Protein AF-A0A7C7H3B4-F1 (afdb_monomer)

Sequence (49 aa):
MKQRLFDIVIIGAGVIGHSIAFRLKQCRPDISLAVLGDPMNSLMASRAA

Structure (mmCIF, N/CA/C/O backbone):
data_AF-A0A7C7H3B4-F1
#
_entry.id   AF-A0A7C7H3B4-F1
#
loop_
_atom_site.group_PDB
_atom_site.id
_atom_site.type_symbol
_atom_site.label_atom_id
_atom_site.label_alt_id
_atom_site.label_comp_id
_atom_site.label_asym_id
_atom_site.label_entity_id
_atom_site.label_seq_id
_atom_site.pdbx_PDB_ins_code
_atom_site.Cartn_x
_atom_site.Cartn_y
_atom_site.Cartn_z
_atom_site.occupancy
_atom_site.B_iso_or_equiv
_atom_site.auth_seq_id
_atom_site.auth_comp_id
_atom_site.auth_asym_id
_atom_site.auth_atom_id
_atom_site.pdbx_PDB_model_num
ATOM 1 N N . MET A 1 1 ? -1.438 -25.460 5.648 1.00 47.72 1 MET A N 1
ATOM 2 C CA . MET A 1 1 ? -1.033 -24.038 5.763 1.00 47.72 1 MET A CA 1
ATOM 3 C C . MET A 1 1 ? -2.230 -23.226 6.227 1.00 47.72 1 MET A C 1
ATOM 5 O O . MET A 1 1 ? -3.283 -23.348 5.617 1.00 47.72 1 MET A O 1
ATOM 9 N N . LYS A 1 2 ? -2.10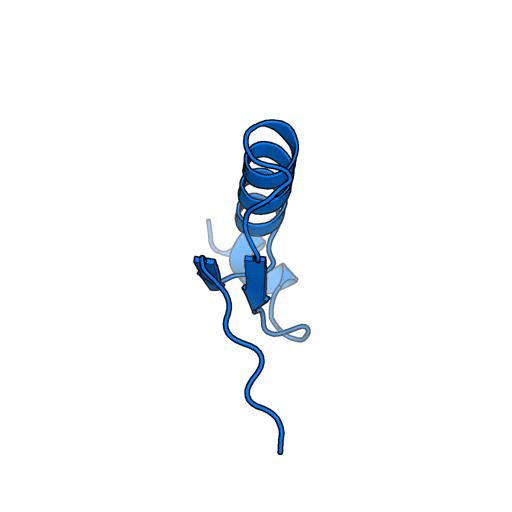7 -22.438 7.301 1.00 55.50 2 LYS A N 1
ATOM 10 C CA . LYS A 1 2 ? -3.188 -21.551 7.759 1.00 55.50 2 LYS A CA 1
ATOM 11 C C . LYS A 1 2 ? -3.268 -20.374 6.780 1.00 55.50 2 LYS A C 1
ATOM 13 O O . LYS A 1 2 ? -2.315 -19.602 6.692 1.00 55.50 2 LYS A O 1
ATOM 18 N N . GLN A 1 3 ? -4.337 -20.291 5.990 1.00 65.75 3 GLN A N 1
ATOM 19 C CA . GLN A 1 3 ? -4.544 -19.173 5.068 1.00 65.75 3 GLN A CA 1
ATOM 20 C C . GLN A 1 3 ? -4.720 -17.897 5.898 1.00 65.75 3 GLN A C 1
ATOM 22 O O . GLN A 1 3 ? -5.626 -17.807 6.724 1.00 65.75 3 GLN A O 1
ATOM 27 N N . ARG A 1 4 ? -3.808 -16.933 5.733 1.00 70.00 4 ARG A N 1
ATOM 28 C CA . ARG A 1 4 ? -3.986 -15.589 6.288 1.00 70.00 4 ARG A CA 1
ATOM 29 C C . ARG A 1 4 ? -4.917 -14.838 5.349 1.00 70.00 4 ARG A C 1
ATOM 31 O O . ARG A 1 4 ? -4.553 -14.595 4.203 1.00 70.00 4 ARG A O 1
ATOM 38 N N . LEU A 1 5 ? -6.119 -14.546 5.831 1.00 85.88 5 LEU A N 1
ATOM 39 C CA . LEU A 1 5 ? -7.083 -13.717 5.123 1.00 85.88 5 LEU A CA 1
ATOM 40 C C . LEU A 1 5 ? -6.687 -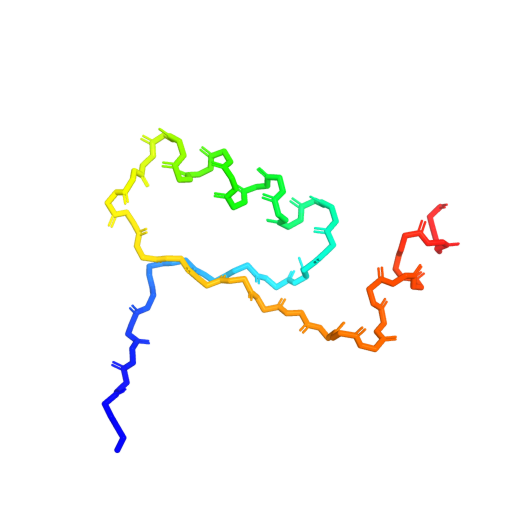12.247 5.319 1.00 85.88 5 LEU A C 1
ATOM 42 O O . LEU A 1 5 ? -6.356 -11.825 6.431 1.00 85.88 5 LEU A O 1
ATOM 46 N N . PHE A 1 6 ? -6.680 -11.497 4.223 1.00 92.25 6 PHE A N 1
ATOM 47 C CA . PHE A 1 6 ? -6.486 -10.053 4.214 1.00 92.25 6 PHE A CA 1
ATOM 48 C C . PHE A 1 6 ? -7.775 -9.416 3.712 1.00 92.25 6 PHE A C 1
ATOM 50 O O . PHE A 1 6 ? -8.372 -9.920 2.763 1.00 92.25 6 PHE A O 1
ATOM 57 N N . ASP A 1 7 ? -8.177 -8.309 4.326 1.00 93.94 7 ASP A N 1
ATOM 58 C CA . ASP A 1 7 ? -9.317 -7.515 3.871 1.00 93.94 7 ASP A CA 1
ATOM 59 C C . ASP A 1 7 ? -8.967 -6.774 2.575 1.00 93.94 7 ASP A C 1
ATOM 61 O O . ASP A 1 7 ? -9.818 -6.571 1.712 1.00 93.94 7 ASP A O 1
ATOM 65 N N . ILE A 1 8 ? -7.696 -6.371 2.434 1.00 94.31 8 ILE A N 1
ATOM 66 C CA . ILE A 1 8 ? -7.189 -5.638 1.271 1.00 94.31 8 ILE A CA 1
ATOM 67 C C . ILE A 1 8 ? -5.821 -6.183 0.856 1.00 94.31 8 ILE A C 1
ATOM 69 O O . ILE A 1 8 ? -4.925 -6.379 1.680 1.00 94.31 8 ILE A O 1
ATOM 73 N N . VAL A 1 9 ? -5.635 -6.359 -0.451 1.00 94.44 9 VAL A N 1
ATOM 74 C CA . VAL A 1 9 ? -4.339 -6.666 -1.061 1.00 94.44 9 VAL A CA 1
ATOM 75 C C . VAL A 1 9 ? -3.998 -5.570 -2.069 1.00 94.44 9 VAL A C 1
ATOM 77 O O . VAL A 1 9 ? -4.740 -5.353 -3.023 1.00 94.44 9 VAL A O 1
ATOM 80 N N . ILE A 1 10 ? -2.876 -4.880 -1.864 1.00 93.94 10 ILE A N 1
ATOM 81 C CA . ILE A 1 10 ? -2.332 -3.887 -2.799 1.00 93.94 10 ILE A CA 1
ATOM 82 C C . ILE A 1 10 ? -1.290 -4.574 -3.678 1.00 93.94 10 ILE A C 1
ATOM 84 O O . ILE A 1 10 ? -0.321 -5.129 -3.162 1.00 93.94 10 ILE A O 1
ATOM 88 N N . ILE A 1 11 ? -1.470 -4.512 -4.997 1.00 92.31 11 ILE A N 1
ATOM 89 C CA . ILE A 1 11 ? -0.509 -5.029 -5.977 1.00 92.31 11 ILE A CA 1
ATOM 90 C C . ILE A 1 11 ? 0.326 -3.856 -6.503 1.00 92.31 11 ILE A C 1
ATOM 92 O O . ILE A 1 11 ? -0.208 -2.927 -7.103 1.00 92.31 11 ILE A O 1
ATOM 96 N N . GLY A 1 12 ? 1.635 -3.909 -6.260 1.00 88.19 12 GLY A N 1
ATOM 97 C CA . GLY A 1 12 ? 2.608 -2.866 -6.579 1.00 88.19 12 GLY A CA 1
ATOM 98 C C . GLY A 1 12 ? 3.218 -2.251 -5.318 1.00 88.19 12 GLY A C 1
ATOM 99 O O . GLY A 1 12 ? 2.671 -1.311 -4.752 1.00 88.19 12 GLY A O 1
ATOM 100 N N . ALA A 1 13 ? 4.397 -2.727 -4.909 1.00 89.38 13 ALA A N 1
ATOM 101 C CA . ALA A 1 13 ? 5.121 -2.251 -3.722 1.00 89.38 13 ALA A CA 1
ATOM 102 C C . ALA A 1 13 ? 6.016 -1.018 -3.986 1.00 89.38 13 ALA A C 1
ATOM 104 O O . ALA A 1 13 ? 7.039 -0.827 -3.333 1.00 89.38 13 ALA A O 1
ATOM 105 N N . GLY A 1 14 ? 5.638 -0.167 -4.943 1.00 84.94 14 GLY A N 1
ATOM 106 C CA . GLY A 1 14 ? 6.302 1.117 -5.184 1.00 84.94 14 GLY A CA 1
ATOM 107 C C . GLY A 1 14 ? 5.901 2.185 -4.161 1.00 84.94 14 GLY A C 1
ATOM 108 O O . GLY A 1 14 ? 5.174 1.911 -3.201 1.00 84.94 14 GLY A O 1
ATOM 109 N N . VAL A 1 15 ? 6.330 3.429 -4.399 1.00 88.94 15 VAL A N 1
ATOM 110 C CA . VAL A 1 15 ? 5.989 4.576 -3.536 1.00 88.94 15 VAL A CA 1
ATOM 111 C C . VAL A 1 15 ? 4.476 4.740 -3.386 1.00 88.94 15 VAL A C 1
ATOM 113 O O . VAL A 1 15 ? 3.988 4.866 -2.270 1.00 88.94 15 VAL A O 1
ATOM 116 N N . ILE A 1 16 ? 3.722 4.610 -4.481 1.00 91.31 16 ILE A N 1
ATOM 117 C CA . ILE A 1 16 ? 2.259 4.742 -4.479 1.00 91.31 16 ILE A CA 1
ATOM 118 C C .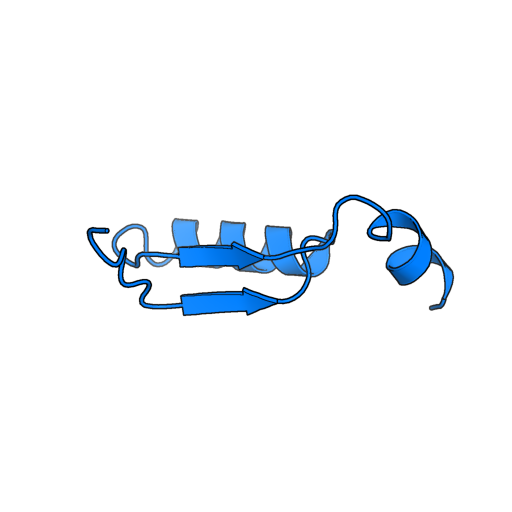 ILE A 1 16 ? 1.611 3.663 -3.601 1.00 91.31 16 ILE A C 1
ATOM 120 O O . ILE A 1 16 ? 0.803 3.986 -2.731 1.00 91.31 16 ILE A O 1
ATOM 124 N N . GLY A 1 17 ? 1.985 2.391 -3.779 1.00 93.06 17 GLY A N 1
ATOM 125 C CA . GLY A 1 17 ? 1.400 1.287 -3.014 1.00 93.06 17 GLY A CA 1
ATOM 126 C C . GLY A 1 17 ? 1.657 1.402 -1.513 1.00 93.06 17 GLY A C 1
ATOM 127 O O . GLY A 1 17 ? 0.744 1.195 -0.714 1.00 93.06 17 GLY A O 1
ATOM 128 N N . HIS A 1 18 ? 2.862 1.824 -1.123 1.00 93.00 18 HIS A N 1
ATOM 129 C CA . HIS A 1 18 ? 3.185 2.090 0.278 1.00 93.00 18 HIS A CA 1
ATOM 130 C C . HIS A 1 18 ? 2.482 3.334 0.825 1.00 93.00 18 HIS A C 1
ATOM 132 O O . HIS A 1 18 ? 2.010 3.304 1.959 1.00 93.00 18 HIS A O 1
ATOM 138 N N . SER A 1 19 ? 2.354 4.412 0.045 1.00 95.56 19 SER A N 1
ATOM 139 C CA . SER A 1 19 ? 1.609 5.603 0.469 1.00 95.56 19 SER A CA 1
ATOM 140 C C . SER A 1 19 ? 0.132 5.292 0.719 1.00 95.56 19 SER A C 1
ATOM 142 O O . SER A 1 19 ? -0.431 5.743 1.719 1.00 95.56 19 SER A O 1
ATOM 144 N N . ILE A 1 20 ? -0.486 4.478 -0.142 1.00 95.69 20 ILE A N 1
ATOM 145 C CA . ILE A 1 20 ? -1.867 4.013 0.036 1.00 95.69 20 ILE A CA 1
ATOM 146 C C . ILE A 1 20 ? -1.970 3.130 1.284 1.00 95.69 20 ILE A C 1
ATOM 148 O O . ILE A 1 20 ? -2.817 3.388 2.137 1.00 95.69 20 ILE A O 1
ATOM 152 N N . ALA A 1 21 ? -1.084 2.139 1.430 1.00 96.19 21 ALA A N 1
ATOM 153 C CA . ALA A 1 21 ? -1.027 1.263 2.602 1.00 96.19 21 ALA A CA 1
ATOM 154 C C . ALA A 1 21 ? -0.913 2.052 3.914 1.00 96.19 21 ALA A C 1
ATOM 156 O O . ALA A 1 21 ? -1.651 1.802 4.868 1.00 96.19 21 ALA A O 1
ATOM 157 N N . PHE A 1 22 ? -0.014 3.037 3.934 1.00 96.56 22 PHE A N 1
ATOM 158 C CA . PHE A 1 22 ? 0.227 3.908 5.075 1.00 96.56 22 PHE A CA 1
ATOM 159 C C . PHE A 1 22 ? -1.029 4.696 5.448 1.00 96.56 22 PHE A C 1
ATOM 161 O O . PHE A 1 22 ? -1.493 4.619 6.586 1.00 96.56 22 PHE A O 1
ATOM 168 N N . ARG A 1 23 ? -1.630 5.405 4.484 1.00 97.44 23 ARG A N 1
ATOM 169 C CA . ARG A 1 23 ? -2.837 6.204 4.729 1.00 97.44 23 ARG A CA 1
ATOM 170 C C . ARG A 1 23 ? -4.013 5.334 5.170 1.00 97.44 23 ARG A C 1
ATOM 172 O O . ARG A 1 23 ? -4.733 5.713 6.090 1.00 97.44 23 ARG A O 1
ATOM 179 N N . LEU A 1 24 ? -4.181 4.160 4.561 1.00 96.25 24 LEU A N 1
ATOM 180 C CA . LEU A 1 24 ? -5.215 3.199 4.941 1.00 96.25 24 LEU A CA 1
ATOM 181 C C . LEU A 1 24 ? -5.047 2.731 6.387 1.00 96.25 24 LEU A C 1
ATOM 183 O O . LEU A 1 24 ? -6.021 2.751 7.133 1.00 96.25 24 LEU A O 1
ATOM 187 N N . LYS A 1 25 ? -3.824 2.392 6.812 1.00 94.38 25 LYS A N 1
ATOM 188 C CA . LYS A 1 25 ? -3.560 1.998 8.202 1.00 94.38 25 LYS A CA 1
ATOM 189 C C . LYS A 1 25 ? -3.724 3.132 9.210 1.00 94.38 25 LYS A C 1
ATOM 191 O O . LYS A 1 25 ? -4.101 2.854 10.343 1.00 94.38 25 LYS A O 1
ATOM 196 N N . GLN A 1 26 ? -3.496 4.385 8.815 1.00 97.25 26 GLN A N 1
ATOM 197 C CA . GLN A 1 26 ? -3.793 5.534 9.676 1.00 97.25 26 GLN A CA 1
ATOM 198 C C . GLN A 1 26 ? -5.299 5.737 9.881 1.00 97.25 26 GLN A C 1
ATOM 200 O O . GLN A 1 26 ? -5.727 6.035 10.991 1.00 97.25 26 GLN A O 1
ATOM 205 N N . CYS A 1 27 ? -6.106 5.585 8.828 1.00 96.75 27 CYS A N 1
ATOM 206 C CA . CYS A 1 27 ? -7.553 5.792 8.915 1.00 96.75 27 CYS A CA 1
ATOM 207 C C . CYS A 1 27 ? -8.296 4.587 9.510 1.00 96.75 27 CYS A C 1
ATOM 209 O O . CYS A 1 27 ? -9.304 4.763 10.189 1.00 96.75 27 CYS A O 1
ATOM 211 N N . ARG A 1 28 ? -7.827 3.372 9.214 1.00 96.50 28 ARG A N 1
ATOM 212 C CA . ARG A 1 28 ? -8.447 2.091 9.574 1.00 96.50 28 ARG A CA 1
ATOM 213 C C . ARG A 1 28 ? -7.351 1.149 10.093 1.00 96.50 28 ARG A C 1
ATOM 215 O O . ARG A 1 28 ? -6.798 0.348 9.339 1.00 96.50 28 ARG A O 1
ATOM 222 N N . PRO A 1 29 ? -6.939 1.274 11.362 1.00 93.81 29 PRO A N 1
ATOM 223 C CA . PRO A 1 29 ? -5.870 0.438 11.909 1.00 93.81 29 PRO A CA 1
ATOM 224 C C . PRO A 1 29 ? -6.268 -1.044 12.019 1.00 93.81 29 PRO A C 1
ATOM 226 O O . PRO A 1 29 ? -5.393 -1.913 12.016 1.00 93.81 29 PRO A O 1
ATOM 229 N N . ASP A 1 30 ? -7.570 -1.323 12.064 1.00 95.56 30 ASP A N 1
ATOM 230 C CA . ASP A 1 30 ? -8.209 -2.631 12.206 1.00 95.56 30 ASP A CA 1
ATOM 231 C C . ASP A 1 30 ? -8.125 -3.514 10.951 1.00 95.56 30 ASP A C 1
ATOM 233 O O . ASP A 1 30 ? -8.024 -4.732 11.081 1.00 95.56 30 ASP A O 1
ATOM 237 N N . ILE A 1 31 ? -8.090 -2.930 9.747 1.00 94.06 31 ILE A N 1
ATOM 238 C CA . ILE A 1 31 ? -8.095 -3.714 8.500 1.00 94.06 31 ILE A CA 1
ATOM 239 C C . ILE A 1 31 ? -6.791 -4.494 8.300 1.00 94.06 31 ILE A C 1
ATOM 241 O O . ILE A 1 31 ? -5.689 -3.948 8.391 1.00 94.06 31 ILE A O 1
ATOM 245 N N . SER A 1 32 ? -6.891 -5.777 7.981 1.00 93.12 32 SER A N 1
ATOM 246 C CA . SER A 1 32 ? -5.767 -6.628 7.602 1.00 93.12 32 SER A CA 1
ATOM 247 C C . SER A 1 32 ? -5.384 -6.357 6.145 1.00 93.12 32 SER A C 1
ATOM 249 O O . SER A 1 32 ? -6.174 -6.568 5.227 1.00 93.12 32 SER A O 1
ATOM 251 N N . LEU A 1 33 ? -4.162 -5.877 5.923 1.00 94.56 33 LEU A N 1
ATOM 252 C CA . L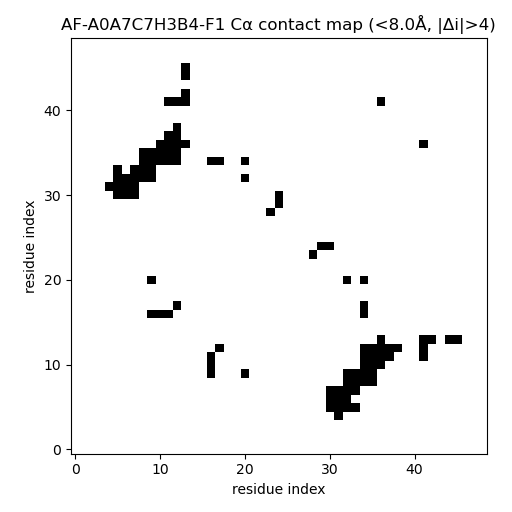EU A 1 33 ? -3.667 -5.437 4.619 1.00 94.56 33 LEU A CA 1
ATOM 253 C C . LEU A 1 33 ? -2.390 -6.200 4.252 1.00 94.56 33 LEU A C 1
ATOM 255 O O . LEU A 1 33 ? -1.478 -6.293 5.074 1.00 94.56 33 LEU A O 1
ATOM 259 N N . ALA A 1 34 ? -2.289 -6.643 3.000 1.00 93.94 34 ALA A N 1
ATOM 260 C CA . ALA A 1 34 ? -1.029 -7.057 2.387 1.00 93.94 34 ALA A CA 1
ATOM 261 C C . ALA A 1 34 ? -0.625 -6.099 1.259 1.00 93.94 34 ALA A C 1
ATOM 263 O O . ALA A 1 34 ? -1.463 -5.679 0.463 1.00 93.94 34 ALA A O 1
ATOM 264 N N . VAL A 1 35 ? 0.669 -5.797 1.159 1.00 93.00 35 VAL A N 1
ATOM 265 C CA . VAL A 1 35 ? 1.262 -5.144 -0.015 1.00 93.00 35 VAL A CA 1
ATOM 266 C C . VAL A 1 35 ? 2.140 -6.176 -0.707 1.00 93.00 35 VAL A C 1
ATOM 268 O O . VAL A 1 35 ? 3.068 -6.712 -0.105 1.00 93.00 35 VAL A O 1
ATOM 271 N N . LEU A 1 36 ? 1.818 -6.484 -1.957 1.00 91.25 36 LEU A N 1
ATOM 272 C CA . LEU A 1 36 ? 2.547 -7.422 -2.797 1.00 91.25 36 LEU A CA 1
ATOM 273 C C . LEU A 1 36 ? 3.313 -6.639 -3.855 1.00 91.25 36 LEU A C 1
ATOM 275 O O . LEU A 1 36 ? 2.749 -5.808 -4.562 1.00 91.25 36 LEU A O 1
ATOM 279 N N . GLY A 1 37 ? 4.595 -6.930 -4.005 1.00 84.62 37 GLY A N 1
ATOM 280 C CA . GLY A 1 37 ? 5.390 -6.395 -5.098 1.00 84.62 37 GLY A CA 1
ATOM 281 C C . GLY A 1 37 ? 6.592 -7.270 -5.381 1.00 84.62 37 GLY A C 1
ATOM 282 O O . GLY A 1 37 ? 7.033 -8.033 -4.524 1.00 84.62 37 GLY A O 1
ATOM 283 N N . ASP A 1 38 ? 7.094 -7.151 -6.604 1.00 77.94 38 ASP A N 1
ATOM 284 C CA . ASP A 1 38 ? 8.331 -7.790 -7.019 1.00 77.94 38 ASP A CA 1
ATOM 285 C C . ASP A 1 38 ? 9.528 -6.936 -6.550 1.00 77.94 38 ASP A C 1
ATOM 287 O O . ASP A 1 38 ? 9.682 -5.790 -7.007 1.00 77.94 38 ASP A O 1
ATOM 291 N N . PRO A 1 39 ? 10.383 -7.452 -5.645 1.00 66.50 39 PRO A N 1
ATOM 292 C CA . PRO A 1 39 ? 11.573 -6.736 -5.198 1.00 66.50 39 PRO A CA 1
ATOM 293 C C . PRO A 1 39 ? 12.557 -6.453 -6.345 1.00 66.50 39 PRO A C 1
ATOM 295 O O . PRO A 1 39 ? 13.324 -5.499 -6.248 1.00 66.50 39 PRO A O 1
ATOM 298 N N . MET A 1 40 ? 12.517 -7.217 -7.444 1.00 60.78 40 MET A N 1
ATOM 299 C CA . MET A 1 40 ? 13.453 -7.068 -8.563 1.00 60.78 40 MET A CA 1
ATOM 300 C C . MET A 1 40 ? 13.104 -5.927 -9.531 1.00 60.78 40 MET A C 1
ATOM 302 O O . MET A 1 40 ? 14.005 -5.396 -10.174 1.00 60.78 40 MET A O 1
ATOM 306 N N . ASN A 1 41 ? 11.841 -5.489 -9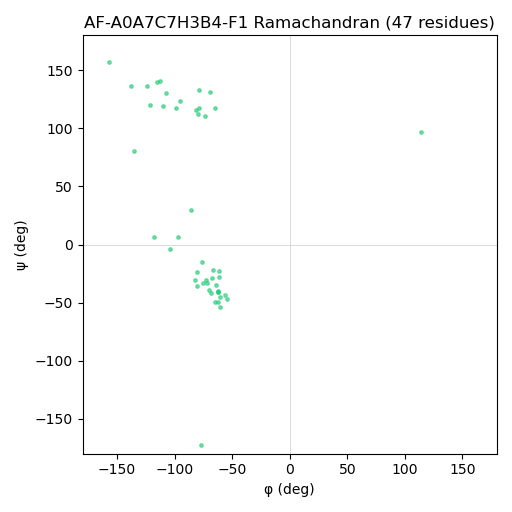.614 1.00 56.44 41 ASN A N 1
ATOM 307 C CA . ASN A 1 41 ? 11.389 -4.501 -10.614 1.00 56.44 41 ASN A CA 1
ATOM 308 C C . ASN A 1 41 ? 10.846 -3.184 -10.038 1.00 56.44 41 ASN A C 1
ATOM 310 O O . ASN A 1 41 ? 10.376 -2.318 -10.780 1.00 56.44 41 ASN A O 1
ATOM 314 N N . SER A 1 42 ? 10.948 -2.982 -8.723 1.00 53.62 42 SER A N 1
ATOM 315 C CA . SER A 1 42 ? 10.381 -1.801 -8.051 1.00 53.62 42 SER A CA 1
ATOM 316 C C . SER A 1 42 ? 10.979 -0.467 -8.543 1.00 53.62 42 SER A C 1
ATOM 318 O O . SER A 1 42 ? 10.291 0.552 -8.553 1.00 53.62 42 SER A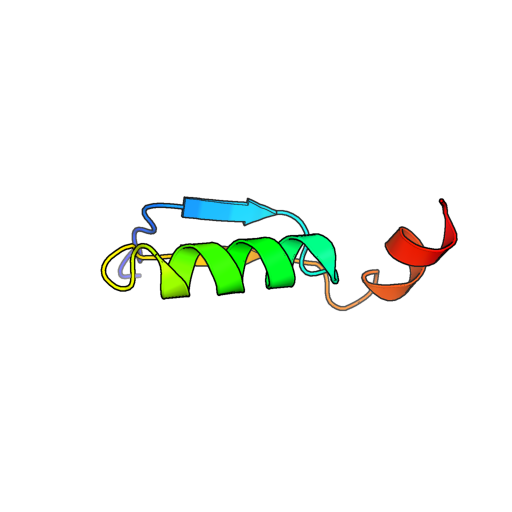 O 1
ATOM 320 N N . LEU A 1 43 ? 12.232 -0.472 -9.020 1.00 50.59 43 LEU A N 1
ATOM 321 C CA . LEU A 1 43 ? 12.915 0.698 -9.596 1.00 50.59 43 LEU A CA 1
ATOM 322 C C . LEU A 1 43 ? 12.565 0.967 -11.069 1.00 50.59 43 LEU A C 1
ATOM 324 O O . LEU A 1 43 ? 12.584 2.124 -11.485 1.00 50.59 43 LEU A O 1
ATOM 328 N N . MET A 1 44 ? 12.246 -0.059 -11.867 1.00 49.31 44 MET A N 1
ATOM 329 C CA . MET A 1 44 ? 11.929 0.129 -13.291 1.00 49.31 44 MET A CA 1
ATOM 330 C C . MET A 1 44 ? 10.535 0.727 -13.504 1.00 49.31 44 MET A C 1
ATOM 332 O O . MET A 1 44 ? 10.366 1.549 -14.400 1.00 49.31 44 MET A O 1
ATOM 336 N N . ALA A 1 45 ? 9.567 0.413 -12.639 1.00 50.38 45 ALA A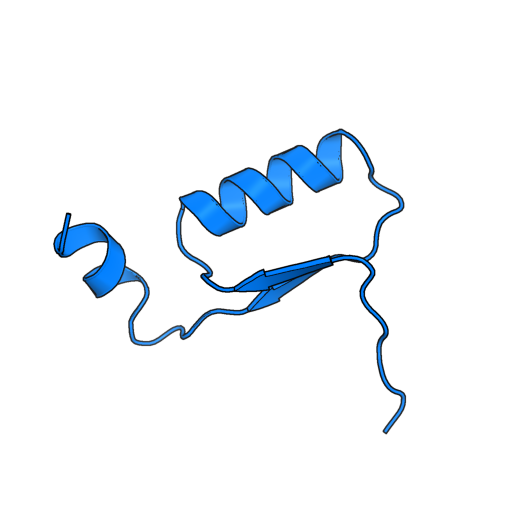 N 1
ATOM 337 C CA . ALA A 1 45 ? 8.221 0.985 -12.724 1.00 50.38 45 ALA A CA 1
ATOM 338 C C . ALA A 1 45 ? 8.202 2.512 -12.505 1.00 50.38 45 AL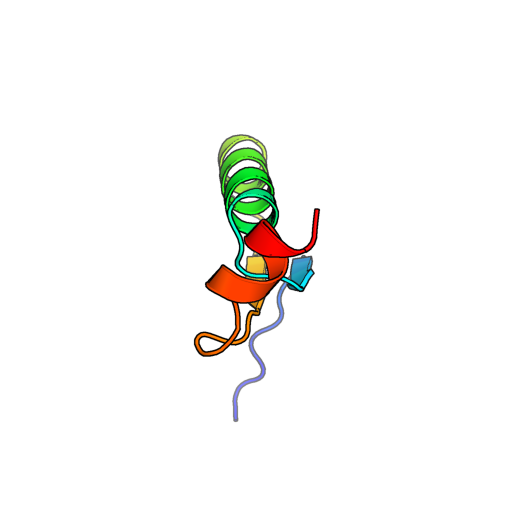A A C 1
ATOM 340 O O . ALA A 1 45 ? 7.434 3.212 -13.152 1.00 50.38 45 ALA A O 1
ATOM 341 N N . SER A 1 46 ? 9.075 3.046 -11.640 1.00 49.72 46 SER A N 1
ATOM 342 C CA . SER A 1 46 ? 9.174 4.496 -11.398 1.00 49.72 46 SER A CA 1
ATOM 343 C C . SER A 1 46 ? 9.891 5.257 -12.517 1.00 49.72 46 SER A C 1
ATOM 345 O O . SER A 1 46 ? 9.834 6.482 -12.533 1.00 49.72 46 SER A O 1
ATOM 347 N N . ARG A 1 47 ? 10.613 4.561 -13.403 1.00 46.97 47 ARG A N 1
ATOM 348 C CA . ARG A 1 47 ? 11.444 5.165 -14.460 1.00 46.97 47 ARG A CA 1
ATOM 349 C C . ARG A 1 47 ? 10.812 5.081 -15.850 1.00 46.97 47 ARG A C 1
ATOM 351 O O . ARG A 1 47 ? 11.402 5.582 -16.799 1.00 46.97 47 ARG A O 1
ATOM 358 N N . ALA A 1 48 ? 9.662 4.422 -15.968 1.00 49.28 48 ALA A N 1
ATOM 359 C CA . ALA A 1 48 ? 8.903 4.284 -17.209 1.00 49.28 48 ALA A CA 1
ATOM 360 C C . ALA A 1 48 ? 7.764 5.318 -17.343 1.00 49.28 48 ALA A C 1
ATOM 362 O O . ALA A 1 48 ? 6.969 5.210 -18.275 1.0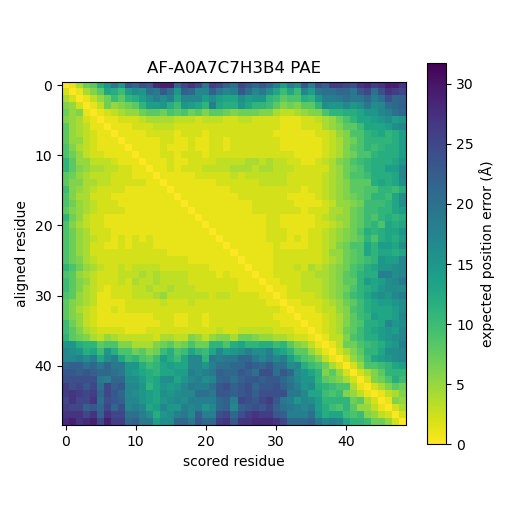0 49.28 48 ALA A O 1
ATOM 363 N N . ALA A 1 49 ? 7.674 6.279 -16.417 1.00 37.62 49 ALA A N 1
ATOM 364 C CA . ALA A 1 49 ? 6.684 7.356 -16.400 1.00 37.62 49 ALA A CA 1
ATOM 365 C C . ALA A 1 49 ? 7.337 8.711 -16.691 1.00 37.62 49 ALA A C 1
ATOM 367 O O . ALA A 1 49 ? 8.479 8.916 -16.215 1.00 37.62 49 ALA A O 1
#

Foldseek 3Di:
DPDDDFPEEAEAPEPVSVVVVVVCCVVCVPGGYHYDYDPVCRVVVVVVD

Mean predicted aligned error: 7.79 Å

Secondary structure (DSSP, 8-state):
------SEEEE--SHHHHHHHHHHHHH-TTS-EEEE--TTTHHHHTT--

Radius of gyration: 12.5 Å; Cα contacts (8 Å, |Δi|>4): 52; chains: 1; bounding box: 23×31×29 Å

Solvent-accessible surface area (backbone atoms only — not comparable to full-atom values): 3169 Å² total; per-residue (Å²): 131,88,82,81,82,56,81,41,76,44,83,43,62,36,73,67,42,48,53,50,52,51,54,47,44,73,79,42,70,83,64,43,72,45,78,43,55,60,87,89,49,50,69,57,66,71,68,77,111

Nearest PDB structures (foldseek):
  7x0o-assembly2_B  TM=5.692E-01  e=2.918E+00  Acetivibrio thermocellus
  8btn-assembly1_B  TM=3.932E-01  e=4.398E+00  Bacillus cereus MSX-D12
  2gwr-assembly1_A  TM=3.023E-01  e=2.073E+00  Mycobacterium tuberculosis
  6vg7-assembly1_A  TM=3.745E-01  e=7.598E+00  synthetic construct

pLDDT: mean 80.83, std 18.73, range [37.62, 97.44]